Protein AF-A0AAU9S0Z3-F1 (afdb_monomer)

Organism: Thlaspi arvense (NCBI:txid13288)

Radius of gyration: 27.23 Å; Cα contacts (8 Å, |Δi|>4): 78; chains: 1; bounding box: 70×61×36 Å

pLDDT: mean 73.16, std 21.24, range [35.41, 92.75]

Sequence (130 aa):
MKMFCIDEQQQPTRISFQKAALISSHGRTNLSFNLRRSIPTRLSVSCAAKQETVDKVSMIVKKQLSLKDDQKVVAETKFTDLGADSLDTVEIVMGLEEEFGIQMAEERAQKIATVEQAAELIEELMKETK

Secondary structure (DSSP, 8-state):
--------------------------------------------------HHHHHHHHHHHHHHTT--TTS---TT-BGGGGT--HHHHHHHHHHHHHHHT----HHHHTT--BHHHHHHHHHHHHHHT-

Nearest PDB structures (foldseek):
  2xz1-assembly1_D  TM=9.698E-01  e=8.073E-08  Spinacia oleracea
  2fvf-assembly1_A  TM=9.328E-01  e=1.751E-07  Spinacia oleracea
  3eje-assembly1_A  TM=8.702E-01  e=9.483E-06  Escherichia coli K-12
  7pdi-assembly1_A  TM=8.769E-01  e=3.962E-05  Pseudomonas putida KT2440
  6sm4-assembly1_B  TM=8.787E-01  e=1.182E-03  Photorhabdus luminescens

Mean predicted aligned error: 15.98 Å

Solvent-accessible surface area (backbone atoms only — not comparable to full-atom values): 8781 Å² total; per-residue (Å²): 134,88,83,84,85,87,82,91,85,82,89,87,82,87,87,76,92,77,92,82,81,92,76,80,90,88,79,92,76,92,70,88,76,86,71,76,92,72,79,79,78,74,82,78,80,80,76,79,48,58,66,72,48,38,54,50,51,43,51,52,48,33,60,73,70,68,52,60,87,86,58,87,74,51,51,86,40,37,46,64,81,75,66,45,50,84,63,50,52,52,54,44,51,53,52,50,25,65,75,71,73,52,87,75,55,66,78,58,54,75,68,48,53,29,44,42,53,47,26,38,51,52,54,51,51,61,58,74,75,104

Foldseek 3Di:
DDDDDDDDDDDDDDDDDDDDDDDDDDDDDPDPPPDDDDDPPDPPPPPDQDPVLLVVLQVLLCVLLVHDPPDDADQADFSVNSVQDPVSLVVSQVSLCVVLVFDDDPVQSVVDGGSNSSSSVSVVRVVVVD

InterPro domains:
  IPR003231 Acyl carrier protein [MF_01217] (52-126)
  IPR003231 Acyl carrier protein [TIGR00517] (50-124)
  IPR006162 Phosphopantetheine attachment site [PS00012] (81-96)
  IPR009081 Phosphopantetheine binding ACP domain [PF00550] (56-122)
  IPR009081 Phosphopantetheine binding ACP domain [PS50075] (51-126)
  IPR020806 Polyketide synthase-like, phosphopantetheine-binding domain [SM00823] (54-108)
  IPR036736 ACP-like superfamily [G3DSA:1.10.1200.10] (49-129)
  IPR036736 ACP-like superfamily [SSF47336] (50-127)
  IPR044813 Acyl carrier protein, chloroplastic [PTHR46153] (10-129)

Structure (mmCIF, N/CA/C/O backbone):
data_AF-A0AAU9S0Z3-F1
#
_entry.id   AF-A0AAU9S0Z3-F1
#
loop_
_atom_site.group_PDB
_atom_site.id
_atom_site.type_symbol
_atom_site.label_atom_id
_atom_site.label_alt_id
_atom_site.label_comp_id
_atom_site.label_asym_id
_atom_site.label_entity_id
_atom_site.label_seq_id
_atom_site.pdbx_PDB_ins_code
_atom_site.Cartn_x
_atom_site.Cartn_y
_atom_site.Cartn_z
_atom_site.occupancy
_atom_site.B_iso_or_equiv
_atom_site.auth_seq_id
_atom_site.auth_comp_id
_atom_site.auth_asym_id
_atom_site.auth_atom_id
_atom_site.pdbx_PDB_model_num
ATOM 1 N N . MET A 1 1 ? 29.199 24.257 -14.409 1.00 48.03 1 MET A N 1
ATOM 2 C CA . MET A 1 1 ? 30.445 23.491 -14.161 1.00 48.03 1 MET A CA 1
ATOM 3 C C . MET A 1 1 ? 31.341 24.300 -13.243 1.00 48.03 1 MET A C 1
ATOM 5 O O . MET A 1 1 ? 31.488 25.481 -13.526 1.00 48.03 1 MET A O 1
ATOM 9 N N . LYS A 1 2 ? 31.959 23.637 -12.246 1.00 38.78 2 LYS A N 1
ATOM 10 C CA . LYS A 1 2 ? 32.841 24.182 -11.184 1.00 38.78 2 LYS A CA 1
ATOM 11 C C . LYS A 1 2 ? 32.073 24.978 -10.116 1.00 38.78 2 LYS A C 1
ATOM 13 O O . LYS A 1 2 ? 31.179 25.727 -10.463 1.00 38.78 2 LYS A O 1
ATOM 18 N N . MET A 1 3 ? 32.348 24.905 -8.820 1.00 41.56 3 MET A N 1
ATOM 19 C CA . MET A 1 3 ? 33.266 24.115 -7.997 1.00 41.56 3 MET A CA 1
ATOM 20 C C . MET A 1 3 ? 32.901 24.495 -6.554 1.00 41.56 3 MET A C 1
ATOM 22 O O . MET A 1 3 ? 32.766 25.683 -6.281 1.00 41.56 3 MET A O 1
ATOM 26 N N . PHE A 1 4 ? 32.774 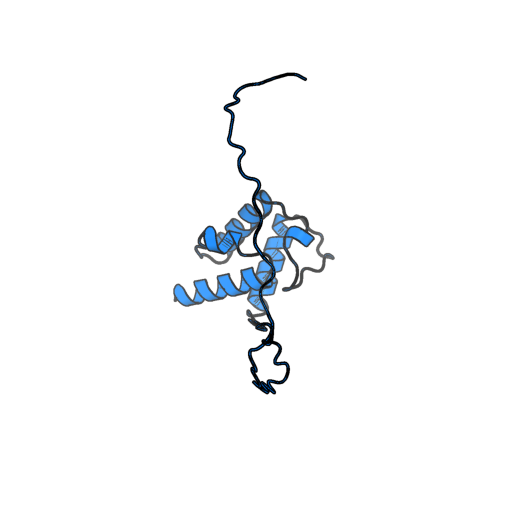23.536 -5.643 1.00 36.56 4 PHE A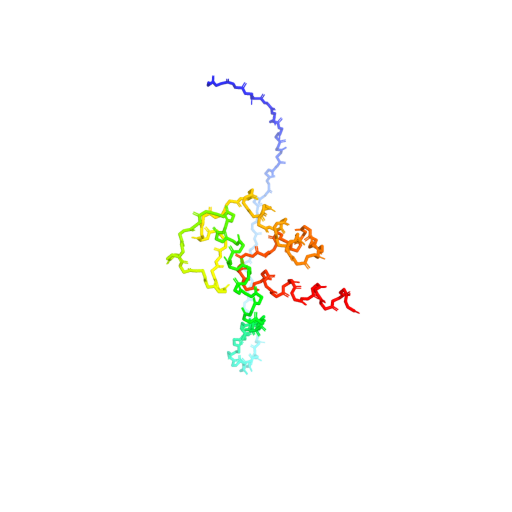 N 1
ATOM 27 C CA . PHE A 1 4 ? 33.006 23.785 -4.221 1.00 36.56 4 PHE A CA 1
ATOM 28 C C . PHE A 1 4 ? 33.941 22.673 -3.743 1.00 36.56 4 PHE A C 1
ATOM 30 O O . PHE A 1 4 ? 33.529 21.543 -3.503 1.00 36.56 4 PHE A O 1
ATOM 37 N N . CYS A 1 5 ? 35.234 22.996 -3.747 1.00 39.78 5 CYS A N 1
ATOM 38 C CA . CYS A 1 5 ? 36.225 22.393 -2.857 1.00 39.78 5 CYS A CA 1
ATOM 39 C C . CYS A 1 5 ? 35.893 22.874 -1.426 1.00 39.78 5 CYS A C 1
ATOM 41 O O . CYS A 1 5 ? 35.317 23.952 -1.279 1.00 39.78 5 CYS A O 1
ATOM 43 N N . ILE A 1 6 ? 36.146 22.128 -0.352 1.00 43.78 6 ILE A N 1
ATOM 44 C CA . ILE A 1 6 ? 37.401 21.989 0.429 1.00 43.78 6 ILE A CA 1
ATOM 45 C C . ILE A 1 6 ? 36.927 21.203 1.695 1.00 43.78 6 ILE A C 1
ATOM 47 O O . ILE A 1 6 ? 35.815 21.470 2.146 1.00 43.78 6 ILE A O 1
ATOM 51 N N . ASP A 1 7 ? 37.537 20.130 2.215 1.00 44.66 7 ASP A N 1
ATOM 52 C CA . ASP A 1 7 ? 38.753 20.029 3.063 1.00 44.66 7 ASP A CA 1
ATOM 53 C C . ASP A 1 7 ? 38.896 18.504 3.361 1.00 44.66 7 ASP A C 1
ATOM 55 O O . ASP A 1 7 ? 37.923 17.880 3.782 1.00 44.66 7 ASP A O 1
ATOM 59 N N . GLU A 1 8 ? 39.907 17.735 2.946 1.00 46.81 8 GLU A N 1
ATOM 60 C CA . GLU A 1 8 ? 41.301 17.672 3.417 1.00 46.81 8 GLU A CA 1
ATOM 61 C C . GLU A 1 8 ? 41.479 17.739 4.941 1.00 46.81 8 GLU A C 1
ATOM 63 O O . GLU A 1 8 ? 41.587 18.822 5.480 1.00 46.81 8 GLU A O 1
ATOM 68 N N . GLN A 1 9 ? 41.660 16.587 5.603 1.00 41.06 9 GLN A N 1
ATOM 69 C CA . GLN A 1 9 ? 42.768 16.398 6.553 1.00 41.06 9 GLN A CA 1
ATOM 70 C C . GLN A 1 9 ? 43.247 14.928 6.580 1.00 41.06 9 GLN A C 1
ATOM 72 O O . GLN A 1 9 ? 42.468 13.976 6.638 1.00 41.06 9 GLN A O 1
ATOM 77 N N . GLN A 1 10 ? 44.573 14.809 6.496 1.00 40.72 10 GLN A N 1
ATOM 78 C CA . GLN A 1 10 ? 45.489 13.660 6.371 1.00 40.72 10 GLN A CA 1
ATOM 79 C C . GLN A 1 10 ? 45.673 12.854 7.683 1.00 40.72 10 GLN A C 1
ATOM 81 O O . GLN A 1 10 ? 45.588 13.439 8.753 1.00 40.72 10 GLN A O 1
ATOM 86 N N . GLN A 1 11 ? 45.770 11.503 7.640 1.00 39.75 11 GLN A N 1
ATOM 87 C CA . GLN A 1 11 ? 46.973 10.603 7.733 1.00 39.75 11 GLN A CA 1
ATOM 88 C C . GLN A 1 11 ? 47.776 10.653 9.068 1.00 39.75 11 GLN A C 1
ATOM 90 O O . GLN A 1 11 ? 47.536 11.565 9.845 1.00 39.75 11 GLN A O 1
ATOM 95 N N . PRO A 1 12 ? 48.797 9.796 9.374 1.00 52.31 12 PRO A N 1
ATOM 96 C CA . PRO A 1 12 ? 49.288 8.498 8.845 1.00 52.31 12 PRO A CA 1
ATOM 97 C C . PRO A 1 12 ? 49.511 7.446 9.990 1.00 52.31 12 PRO A C 1
ATOM 99 O O . PRO A 1 12 ? 49.229 7.702 11.153 1.00 52.31 12 PRO A O 1
ATOM 102 N N . THR A 1 13 ? 49.985 6.214 9.758 1.00 35.41 13 THR A N 1
ATOM 103 C CA . THR A 1 13 ? 51.406 5.847 9.973 1.00 35.41 13 THR A CA 1
ATOM 104 C C . THR A 1 13 ? 51.699 4.421 9.489 1.00 35.41 13 THR A C 1
ATOM 106 O O . THR A 1 13 ? 50.951 3.474 9.715 1.00 35.41 13 THR A O 1
ATOM 109 N N . ARG A 1 14 ? 52.838 4.304 8.799 1.00 47.75 14 ARG A N 1
ATOM 110 C CA . ARG A 1 14 ? 53.588 3.075 8.508 1.00 47.75 14 ARG A CA 1
ATOM 111 C C . ARG A 1 14 ? 54.040 2.365 9.798 1.00 47.75 14 ARG A C 1
ATOM 113 O O . ARG A 1 14 ? 53.967 2.951 10.867 1.00 47.75 14 ARG A O 1
ATOM 120 N N . ILE A 1 15 ? 54.694 1.210 9.592 1.00 44.41 15 ILE A N 1
ATOM 121 C CA . ILE A 1 15 ? 55.550 0.382 10.482 1.00 44.41 15 ILE A CA 1
ATOM 122 C C . ILE A 1 15 ? 54.778 -0.918 10.807 1.00 44.41 15 ILE A C 1
ATOM 124 O O . ILE A 1 15 ? 53.660 -0.862 11.283 1.00 44.41 15 ILE A O 1
ATOM 128 N N . SER A 1 16 ? 55.211 -2.136 10.475 1.00 40.53 16 SER A N 1
ATOM 129 C CA . SER A 1 16 ? 56.527 -2.729 10.686 1.00 40.53 16 SER A CA 1
ATOM 130 C C . SER A 1 16 ? 56.716 -3.978 9.816 1.00 40.53 16 SER A C 1
ATOM 132 O O . SER A 1 16 ? 55.821 -4.811 9.692 1.00 40.53 16 SER A O 1
ATOM 134 N N . PHE A 1 17 ? 57.923 -4.141 9.279 1.00 44.62 17 PHE A N 1
ATOM 135 C CA . PHE A 1 17 ? 58.496 -5.453 8.993 1.00 44.62 17 PHE A CA 1
ATOM 136 C C . PHE A 1 17 ? 58.676 -6.203 10.318 1.00 44.62 17 PHE A C 1
ATOM 138 O O . PHE A 1 17 ? 59.268 -5.625 11.221 1.00 44.62 17 PHE A O 1
ATOM 145 N N . GLN A 1 18 ? 58.270 -7.475 10.408 1.00 41.72 18 GLN A N 1
ATOM 146 C CA . GLN A 1 18 ? 59.054 -8.560 11.031 1.00 41.72 18 GLN A CA 1
ATOM 147 C C . GLN A 1 18 ? 58.266 -9.883 11.100 1.00 41.72 18 GLN A C 1
ATOM 149 O O . GLN A 1 18 ? 57.251 -10.002 11.770 1.00 41.72 18 GLN A O 1
ATOM 154 N N . LYS A 1 19 ? 58.789 -10.878 10.372 1.00 44.16 19 LYS A N 1
ATOM 155 C CA . LYS A 1 19 ? 59.113 -12.248 10.818 1.00 44.16 19 LYS A CA 1
ATOM 156 C C . LYS A 1 19 ? 58.299 -12.842 11.989 1.00 44.16 19 LYS A C 1
ATOM 158 O O . LYS A 1 19 ? 58.502 -12.465 13.134 1.00 44.16 19 LYS A O 1
ATOM 163 N N . ALA A 1 20 ? 57.591 -13.938 11.717 1.00 39.75 20 ALA A N 1
ATOM 164 C CA . ALA A 1 20 ? 57.387 -15.047 12.659 1.00 39.75 20 ALA A CA 1
ATOM 165 C C . ALA A 1 20 ? 57.115 -16.317 11.828 1.00 39.75 20 ALA A C 1
ATOM 167 O O . ALA A 1 20 ? 56.159 -16.371 11.067 1.00 39.75 20 ALA A O 1
ATOM 168 N N . ALA A 1 21 ? 58.109 -17.187 11.656 1.00 43.34 21 ALA A N 1
ATOM 169 C CA . ALA A 1 21 ? 58.452 -18.302 12.545 1.00 43.34 21 ALA A CA 1
ATOM 170 C C . ALA A 1 21 ? 57.618 -19.558 12.234 1.00 43.34 21 ALA A C 1
ATOM 172 O O . ALA A 1 21 ? 56.464 -19.696 12.621 1.00 43.34 21 ALA A O 1
ATOM 173 N N . LEU A 1 22 ? 58.273 -20.475 11.517 1.00 43.19 22 LEU A N 1
ATOM 174 C CA . LEU A 1 22 ? 57.924 -21.884 11.401 1.00 43.19 22 LEU A CA 1
ATOM 175 C C . LEU A 1 22 ? 57.959 -22.515 12.793 1.00 43.19 22 LEU A C 1
ATOM 177 O O . LEU A 1 22 ? 59.006 -22.471 13.440 1.00 43.19 22 LEU A O 1
ATOM 181 N N . ILE A 1 23 ? 56.867 -23.143 13.229 1.00 46.56 23 ILE A N 1
ATOM 182 C CA . ILE A 1 23 ? 56.907 -24.051 14.375 1.00 46.56 23 ILE A CA 1
ATOM 183 C C . ILE A 1 23 ? 55.992 -25.247 14.111 1.00 46.56 23 ILE A C 1
ATOM 185 O O . ILE A 1 23 ? 54.773 -25.148 14.090 1.00 46.56 23 ILE A O 1
ATOM 189 N N . SER A 1 24 ? 56.670 -26.360 13.854 1.00 40.50 24 SER A N 1
ATOM 190 C CA . SER A 1 24 ? 56.399 -27.721 14.303 1.00 40.50 24 SER A CA 1
ATOM 191 C C . SER A 1 24 ? 54.954 -28.218 14.447 1.00 40.50 24 SER A C 1
ATOM 193 O O . SER A 1 24 ? 54.191 -27.839 15.328 1.00 40.50 24 SER A O 1
ATOM 195 N N . SER A 1 25 ? 54.704 -29.235 13.627 1.00 51.03 25 SER A N 1
ATOM 196 C CA . SER A 1 25 ? 53.929 -30.455 13.856 1.00 51.03 25 SER A CA 1
ATOM 197 C C . SER A 1 25 ? 53.569 -30.864 15.299 1.00 51.03 25 SER A C 1
ATOM 199 O O . SER A 1 25 ? 54.406 -30.802 16.198 1.00 51.03 25 SER A O 1
ATOM 201 N N . HIS A 1 26 ? 52.394 -31.510 15.378 1.00 41.91 26 HIS A N 1
ATOM 202 C CA . HIS A 1 26 ? 51.857 -32.450 16.383 1.00 41.91 26 HIS A CA 1
ATOM 203 C C . HIS A 1 26 ? 50.719 -31.911 17.259 1.00 41.91 26 HIS A C 1
ATOM 205 O O . HIS A 1 26 ? 50.927 -31.282 18.287 1.00 41.91 26 HIS A O 1
ATOM 211 N N . GLY A 1 27 ? 49.491 -32.283 16.891 1.00 39.28 27 GLY A N 1
ATOM 212 C CA . GLY A 1 27 ? 48.306 -32.109 17.726 1.00 39.28 27 GLY A CA 1
ATOM 213 C C . GLY A 1 27 ? 47.105 -32.809 17.108 1.00 39.28 27 GLY A C 1
ATOM 214 O O . GLY A 1 27 ? 46.403 -32.240 16.284 1.00 39.28 27 GLY A O 1
ATOM 215 N N . ARG A 1 28 ? 46.911 -34.079 17.470 1.00 52.34 28 ARG A N 1
ATOM 216 C CA . ARG A 1 28 ? 45.746 -34.894 17.106 1.00 52.34 28 ARG A CA 1
ATOM 217 C C . ARG A 1 28 ? 44.456 -34.205 17.563 1.00 52.34 28 ARG A C 1
ATOM 219 O O . ARG A 1 28 ? 44.282 -34.013 18.761 1.00 52.34 28 ARG A O 1
ATOM 226 N N . THR A 1 29 ? 43.512 -33.977 16.657 1.00 47.94 29 THR A N 1
ATOM 227 C CA . THR A 1 29 ? 42.094 -33.822 17.013 1.00 47.94 29 THR A CA 1
ATOM 228 C C . THR A 1 29 ? 41.245 -34.698 16.096 1.00 47.94 29 THR A C 1
ATOM 230 O O . THR A 1 29 ? 40.786 -34.301 15.030 1.00 47.94 29 THR A O 1
ATOM 233 N N . ASN A 1 30 ? 41.039 -35.945 16.528 1.00 51.62 30 ASN A N 1
ATOM 234 C CA . ASN A 1 30 ? 39.901 -36.734 16.075 1.00 51.62 30 ASN A CA 1
ATOM 235 C C . ASN A 1 30 ? 38.649 -36.136 16.718 1.00 51.62 30 ASN A C 1
ATOM 237 O O . ASN A 1 30 ? 38.354 -36.409 17.879 1.00 51.62 30 ASN A O 1
ATOM 241 N N . LEU A 1 31 ? 37.923 -35.322 15.961 1.00 44.12 31 LEU A N 1
ATOM 242 C CA . LEU A 1 31 ? 36.528 -35.014 16.237 1.00 44.12 31 LEU A CA 1
ATOM 243 C C . LEU A 1 31 ? 35.735 -35.370 14.986 1.00 44.12 31 LEU A C 1
ATOM 245 O O . LEU A 1 31 ? 35.594 -34.589 14.050 1.00 44.12 31 LEU A O 1
ATOM 249 N N . SER A 1 32 ? 35.245 -36.604 14.977 1.00 55.53 32 SER A N 1
ATOM 250 C CA . SER A 1 32 ? 34.262 -37.106 14.029 1.00 55.53 32 SER A CA 1
ATOM 251 C C . SER A 1 32 ? 32.920 -36.417 14.285 1.00 55.53 32 SER A C 1
ATOM 253 O O . SER A 1 32 ? 32.009 -37.006 14.860 1.00 55.53 32 SER A O 1
ATOM 255 N N . PHE A 1 33 ? 32.778 -35.160 13.867 1.00 45.00 33 PHE A N 1
ATOM 256 C CA . PHE A 1 33 ? 31.471 -34.515 13.797 1.00 45.00 33 PHE A CA 1
ATOM 257 C C . PHE A 1 33 ? 30.777 -34.940 12.502 1.00 45.00 33 PHE A C 1
ATOM 259 O O . PHE A 1 33 ? 30.766 -34.242 11.491 1.00 45.00 33 PHE A O 1
ATOM 266 N N . ASN A 1 34 ? 30.177 -36.129 12.546 1.00 53.19 34 ASN A N 1
ATOM 267 C CA . ASN A 1 34 ? 29.081 -36.474 11.653 1.00 53.19 34 ASN A CA 1
ATOM 268 C C . ASN A 1 34 ? 27.874 -35.601 12.023 1.00 53.19 34 ASN A C 1
ATOM 270 O O . ASN A 1 34 ? 27.004 -36.035 12.773 1.00 53.19 34 ASN A O 1
ATOM 274 N N . LEU A 1 35 ? 27.805 -34.376 11.498 1.00 52.34 35 LEU A N 1
ATOM 275 C CA . LEU A 1 35 ? 26.568 -33.598 11.521 1.00 52.34 35 LEU A CA 1
ATOM 276 C C . LEU A 1 35 ? 26.200 -33.134 10.114 1.00 52.34 35 LEU A C 1
ATOM 278 O O . LEU A 1 35 ? 26.501 -32.041 9.646 1.00 52.34 35 LEU A O 1
ATOM 282 N N . ARG A 1 36 ? 25.573 -34.098 9.440 1.00 55.66 36 ARG A N 1
ATOM 283 C CA . ARG A 1 36 ? 24.541 -33.982 8.414 1.00 55.66 36 ARG A CA 1
ATOM 284 C C . ARG A 1 36 ? 24.035 -32.541 8.210 1.00 55.66 36 ARG A C 1
ATOM 286 O O . ARG A 1 36 ? 23.419 -31.950 9.089 1.00 55.66 36 ARG A O 1
ATOM 293 N N . ARG A 1 37 ? 24.260 -32.042 6.993 1.00 55.44 37 ARG A N 1
ATOM 294 C CA . ARG A 1 37 ? 23.654 -30.859 6.366 1.00 55.44 37 ARG A CA 1
ATOM 295 C C . ARG A 1 37 ? 22.202 -30.660 6.823 1.00 55.44 37 ARG A C 1
ATOM 297 O O . ARG A 1 37 ? 21.330 -31.420 6.414 1.00 55.44 37 ARG A O 1
ATOM 304 N N . SER A 1 38 ? 21.951 -29.625 7.619 1.00 46.97 38 SER A N 1
ATOM 305 C CA . SER A 1 38 ? 20.607 -29.108 7.872 1.00 46.97 38 SER A CA 1
ATOM 306 C C . SER A 1 38 ? 20.579 -27.659 7.416 1.00 46.97 38 SER A C 1
ATOM 308 O O . SER A 1 38 ? 21.097 -26.765 8.076 1.00 46.97 38 SER A O 1
ATOM 310 N N . ILE A 1 39 ? 20.021 -27.462 6.227 1.00 61.47 39 ILE A N 1
ATOM 311 C CA . ILE A 1 39 ? 19.584 -26.165 5.716 1.00 61.47 39 ILE A CA 1
ATOM 312 C C . ILE A 1 39 ? 18.651 -25.576 6.787 1.00 61.47 39 ILE A C 1
ATOM 314 O O . ILE A 1 39 ? 17.690 -26.264 7.139 1.00 61.47 39 ILE A O 1
ATOM 318 N N . PRO A 1 40 ? 18.872 -24.365 7.337 1.00 51.62 40 PRO A N 1
ATOM 319 C CA . PRO A 1 40 ? 17.784 -23.702 8.029 1.00 51.62 40 PRO A CA 1
ATOM 320 C C . PRO A 1 40 ? 16.747 -23.393 6.953 1.00 51.62 40 PRO A C 1
ATOM 322 O O . PRO A 1 40 ? 17.001 -22.628 6.020 1.00 51.62 40 PRO A O 1
ATOM 325 N N . THR A 1 41 ? 15.612 -24.082 7.027 1.00 49.38 41 THR A N 1
ATOM 326 C CA . THR A 1 41 ? 14.423 -23.790 6.238 1.00 49.38 41 THR A CA 1
ATOM 327 C C . THR A 1 41 ? 14.140 -22.302 6.362 1.00 49.38 41 THR A C 1
ATOM 329 O O . THR A 1 41 ? 13.752 -21.818 7.424 1.00 49.38 41 THR A O 1
ATOM 332 N N . ARG A 1 42 ? 14.418 -21.593 5.265 1.00 44.16 42 ARG A N 1
ATOM 333 C CA . ARG A 1 42 ? 14.024 -20.218 4.985 1.00 44.16 42 ARG A CA 1
ATOM 334 C C . ARG A 1 42 ? 12.577 -20.071 5.438 1.00 44.16 42 ARG A C 1
ATOM 336 O O . ARG A 1 42 ? 11.715 -20.749 4.885 1.00 44.16 42 ARG A O 1
ATOM 343 N N . LEU A 1 43 ? 12.364 -19.278 6.489 1.00 46.88 43 LEU A N 1
ATOM 344 C CA . LEU A 1 43 ? 11.054 -18.983 7.061 1.00 46.88 43 LEU A CA 1
ATOM 345 C C . LEU A 1 43 ? 10.100 -18.628 5.920 1.00 46.88 43 LEU A C 1
ATOM 347 O O . LEU A 1 43 ? 10.217 -17.573 5.301 1.00 46.88 43 LEU A O 1
ATOM 351 N N . SER A 1 44 ? 9.216 -19.568 5.603 1.00 49.94 44 SER A N 1
ATOM 352 C CA . SER A 1 44 ? 8.084 -19.347 4.722 1.00 49.94 44 SER A CA 1
ATOM 353 C C . SER A 1 44 ? 7.048 -18.630 5.565 1.00 49.94 44 SER A C 1
ATOM 355 O O . SER A 1 44 ? 6.278 -19.267 6.280 1.00 49.94 44 SER A O 1
ATOM 357 N N . VAL A 1 45 ? 7.085 -17.303 5.539 1.00 47.19 45 VAL A N 1
ATOM 358 C CA . VAL A 1 45 ? 5.975 -16.492 6.026 1.00 47.19 45 VAL A CA 1
ATOM 359 C C . VAL A 1 45 ? 4.907 -16.575 4.944 1.00 47.19 45 VAL A C 1
ATOM 361 O O . VAL A 1 45 ? 4.980 -15.883 3.941 1.00 47.19 45 VAL A O 1
ATOM 364 N N . SER A 1 46 ? 3.980 -17.516 5.093 1.00 46.91 46 SER A N 1
ATOM 365 C CA . SER A 1 46 ? 2.707 -17.486 4.377 1.00 46.91 46 SER A CA 1
ATOM 366 C C . SER A 1 46 ? 1.735 -16.742 5.276 1.00 46.91 46 SER A C 1
ATOM 368 O O . SER A 1 46 ? 1.008 -17.357 6.060 1.00 46.91 46 SER A O 1
ATOM 370 N N . CYS A 1 47 ? 1.801 -15.418 5.241 1.00 44.06 47 CYS A N 1
ATOM 371 C CA . CYS A 1 47 ? 0.810 -14.592 5.898 1.00 44.06 47 CYS A CA 1
ATOM 372 C C . CYS A 1 47 ? -0.314 -14.335 4.894 1.00 44.06 47 CYS A C 1
ATOM 374 O O . CYS A 1 47 ? -0.269 -13.449 4.056 1.00 44.06 47 CYS A O 1
ATOM 376 N N . ALA A 1 48 ? -1.345 -15.173 4.971 1.00 65.75 48 ALA A N 1
ATOM 377 C CA . ALA A 1 48 ? -2.544 -15.024 4.164 1.00 65.75 48 ALA A CA 1
ATOM 378 C C . ALA A 1 48 ? -3.399 -13.871 4.716 1.00 65.75 48 ALA A C 1
ATOM 380 O O . ALA A 1 48 ? -4.329 -14.103 5.495 1.00 65.75 48 ALA A O 1
ATOM 381 N N . ALA A 1 49 ? -3.077 -12.633 4.337 1.00 73.38 49 ALA A N 1
ATOM 382 C CA . ALA A 1 49 ? -4.041 -11.541 4.425 1.00 73.38 49 ALA A CA 1
ATOM 383 C C . ALA A 1 49 ? -5.321 -11.935 3.666 1.00 73.38 49 ALA A C 1
ATOM 385 O O . ALA A 1 49 ? -5.289 -12.683 2.681 1.00 73.38 49 ALA A O 1
ATOM 386 N N . LYS A 1 50 ? -6.477 -11.464 4.132 1.00 84.25 50 LYS A N 1
ATOM 387 C CA . LYS A 1 50 ? -7.762 -11.687 3.470 1.00 84.25 50 LYS A CA 1
ATOM 388 C C . LYS A 1 50 ? -7.694 -11.145 2.051 1.00 84.25 50 LYS A C 1
ATOM 390 O O . LYS A 1 50 ? -7.272 -10.013 1.816 1.00 84.25 50 LYS A O 1
ATOM 395 N N . GLN A 1 51 ? -8.219 -11.938 1.122 1.00 85.81 51 GLN A N 1
ATOM 396 C CA . GLN A 1 51 ? -8.260 -11.581 -0.292 1.00 85.81 51 GLN A CA 1
ATOM 397 C C . GLN A 1 51 ? -8.943 -10.221 -0.522 1.00 85.81 51 GLN A C 1
ATOM 399 O O . GLN A 1 51 ? -8.442 -9.412 -1.291 1.00 85.81 51 GLN A O 1
ATOM 404 N N . GLU A 1 52 ? -10.007 -9.916 0.229 1.00 88.88 52 GLU A N 1
ATOM 405 C CA . GLU A 1 52 ? -10.707 -8.626 0.147 1.00 88.88 52 GLU A CA 1
ATOM 406 C C . GLU A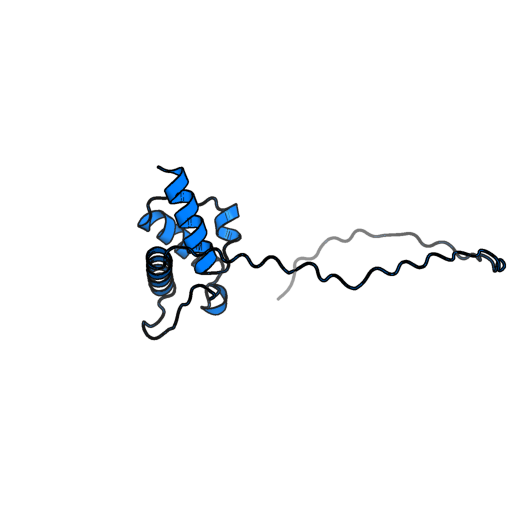 1 52 ? -9.810 -7.422 0.482 1.00 88.88 52 GLU A C 1
ATOM 408 O O . GLU A 1 52 ? -9.939 -6.366 -0.138 1.00 88.88 52 GLU A O 1
ATOM 413 N N . THR A 1 53 ? -8.898 -7.559 1.451 1.00 91.81 53 THR A N 1
ATOM 414 C CA . THR A 1 53 ? -7.958 -6.490 1.815 1.00 91.81 53 THR A CA 1
ATOM 415 C C . THR A 1 53 ? -6.937 -6.299 0.701 1.00 91.81 53 THR A C 1
ATOM 417 O O . THR A 1 53 ? -6.710 -5.176 0.260 1.00 91.81 53 THR A O 1
ATOM 420 N N . VAL A 1 54 ? -6.369 -7.398 0.196 1.00 91.94 54 VAL A N 1
ATOM 421 C CA . VAL A 1 54 ? -5.392 -7.382 -0.903 1.00 91.94 54 VAL A CA 1
ATOM 422 C C . VAL A 1 54 ? -5.981 -6.740 -2.161 1.00 91.94 54 VAL A C 1
ATOM 424 O O . VAL A 1 54 ? -5.316 -5.926 -2.808 1.00 91.94 54 VAL A O 1
ATOM 427 N N . ASP A 1 55 ? -7.233 -7.057 -2.491 1.00 91.44 55 ASP A N 1
ATOM 428 C CA . ASP A 1 55 ? -7.919 -6.505 -3.659 1.00 91.44 55 ASP A CA 1
ATOM 429 C C . ASP A 1 55 ? -8.123 -4.987 -3.515 1.00 91.44 55 ASP A C 1
ATOM 431 O O . ASP A 1 55 ? -7.834 -4.232 -4.447 1.00 91.44 55 ASP A O 1
ATOM 435 N N . LYS A 1 56 ? -8.531 -4.513 -2.328 1.00 92.19 56 LYS A N 1
ATOM 436 C CA . LYS A 1 56 ? -8.655 -3.075 -2.032 1.00 92.19 56 LYS A CA 1
ATOM 437 C C . LYS A 1 56 ? -7.318 -2.345 -2.109 1.00 92.19 56 LYS A C 1
ATOM 439 O O . LYS A 1 56 ? -7.227 -1.314 -2.770 1.00 92.19 56 LYS A O 1
ATOM 444 N N . VAL A 1 57 ? -6.271 -2.893 -1.488 1.00 92.75 57 VAL A N 1
ATOM 445 C CA . VAL A 1 57 ? -4.913 -2.329 -1.559 1.00 92.75 57 VAL A CA 1
ATOM 446 C C . VAL A 1 57 ? -4.462 -2.235 -3.016 1.00 92.75 57 VAL A C 1
ATOM 448 O O . VAL A 1 57 ? -3.983 -1.191 -3.451 1.00 92.75 57 VAL A O 1
ATOM 451 N N . SER A 1 58 ? -4.688 -3.288 -3.804 1.00 91.81 58 SER A N 1
ATOM 452 C CA . SER A 1 58 ? -4.346 -3.306 -5.229 1.00 91.81 58 SER A CA 1
ATOM 453 C C . SER A 1 58 ? -5.080 -2.217 -6.016 1.00 91.81 58 SER A C 1
ATOM 455 O O . SER A 1 58 ? -4.477 -1.581 -6.880 1.00 91.81 58 SER A O 1
ATOM 457 N N . MET A 1 59 ? -6.361 -1.967 -5.720 1.00 91.56 59 MET A N 1
ATOM 458 C CA . MET A 1 59 ? -7.129 -0.886 -6.351 1.00 91.56 59 MET A CA 1
ATOM 459 C C . MET A 1 59 ? -6.561 0.498 -6.022 1.00 91.56 59 MET A C 1
ATOM 461 O O . MET A 1 59 ? -6.416 1.327 -6.9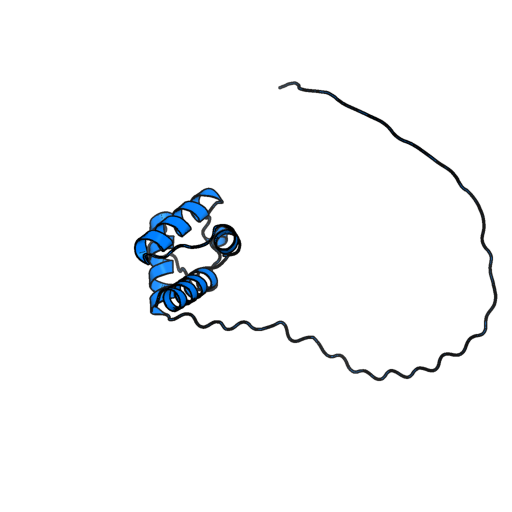20 1.00 91.56 59 MET A O 1
ATOM 465 N N . ILE A 1 60 ? -6.204 0.740 -4.760 1.00 92.44 60 ILE A N 1
ATOM 466 C CA . ILE A 1 60 ? -5.638 2.021 -4.312 1.00 92.44 60 ILE A CA 1
ATOM 467 C C . ILE A 1 60 ? -4.286 2.259 -4.986 1.00 92.44 60 ILE A C 1
ATOM 469 O O . ILE A 1 60 ? -4.066 3.324 -5.557 1.00 92.44 60 ILE A O 1
ATOM 473 N N . VAL A 1 61 ? -3.423 1.242 -5.025 1.00 91.31 61 VAL A N 1
ATOM 474 C CA . VAL A 1 61 ? -2.117 1.313 -5.700 1.00 91.31 61 VAL A CA 1
ATOM 475 C C . VAL A 1 61 ? -2.277 1.620 -7.191 1.00 91.31 61 VAL A C 1
ATOM 477 O O . VAL A 1 61 ? -1.590 2.498 -7.708 1.00 91.31 61 VAL A O 1
ATOM 480 N N . LYS A 1 62 ? -3.215 0.958 -7.886 1.00 91.75 62 LYS A N 1
ATOM 481 C CA . LYS A 1 62 ? -3.507 1.254 -9.301 1.00 91.75 62 LYS A CA 1
ATOM 482 C C . LYS A 1 62 ? -3.964 2.695 -9.507 1.00 91.75 62 LYS A C 1
ATOM 484 O O . LYS A 1 62 ? -3.556 3.317 -10.485 1.00 91.75 62 LYS A O 1
ATOM 489 N N . LYS A 1 63 ? -4.792 3.215 -8.597 1.00 90.81 63 LYS A N 1
ATOM 490 C CA . LYS A 1 63 ? -5.308 4.584 -8.654 1.00 90.81 63 LYS A CA 1
ATOM 491 C C . LYS A 1 63 ? -4.197 5.617 -8.462 1.00 90.81 63 LYS A C 1
ATOM 493 O O . LYS A 1 63 ? -4.130 6.544 -9.262 1.00 90.81 63 LYS A O 1
ATOM 498 N N . GLN A 1 64 ? -3.329 5.444 -7.462 1.00 91.25 64 GLN A N 1
ATOM 499 C CA . GLN A 1 64 ? -2.244 6.399 -7.197 1.00 91.25 64 GLN A CA 1
ATOM 500 C C . GLN A 1 64 ? -1.194 6.388 -8.309 1.00 91.25 64 GLN A C 1
ATOM 502 O O . GLN A 1 64 ? -0.858 7.428 -8.863 1.00 91.25 64 GLN A O 1
ATOM 507 N N . LEU A 1 65 ? -0.775 5.200 -8.746 1.00 90.00 65 LEU A N 1
ATOM 508 C CA . LEU A 1 65 ? 0.213 5.054 -9.819 1.00 90.00 65 LEU A CA 1
ATOM 509 C C . LEU A 1 65 ? -0.379 5.233 -11.231 1.00 90.00 65 LEU A C 1
ATOM 511 O O . LEU A 1 65 ? 0.322 5.030 -12.221 1.00 90.00 65 LEU A O 1
ATOM 515 N N . SER A 1 66 ? -1.669 5.578 -11.349 1.00 89.44 66 SER A N 1
ATOM 516 C CA . SER A 1 66 ? -2.384 5.727 -12.628 1.00 89.44 66 SER A CA 1
ATOM 517 C C . SER A 1 66 ? -2.166 4.546 -13.593 1.00 89.44 66 SER A C 1
ATOM 519 O O . SER A 1 66 ? -2.006 4.719 -14.806 1.00 89.44 66 SER A O 1
ATOM 521 N N . LEU A 1 67 ? -2.133 3.325 -13.049 1.00 88.94 67 LEU A N 1
ATOM 522 C CA . LEU A 1 67 ? -1.918 2.105 -13.825 1.00 88.94 67 LEU A CA 1
ATOM 523 C C . LEU A 1 67 ? -3.187 1.731 -14.591 1.00 88.94 67 LEU A C 1
ATOM 525 O O . LEU A 1 67 ? -4.308 1.980 -14.151 1.00 88.94 67 LEU A O 1
ATOM 529 N N . LYS A 1 68 ? -3.013 1.070 -15.735 1.00 87.44 68 LYS A N 1
ATOM 530 C CA . LYS A 1 68 ? -4.142 0.548 -16.515 1.00 87.44 68 LYS A CA 1
ATOM 531 C C . LYS A 1 68 ? -4.830 -0.590 -15.763 1.00 87.44 68 LYS A C 1
ATOM 533 O O . LYS A 1 68 ? -4.165 -1.387 -15.101 1.00 87.44 68 LYS A O 1
ATOM 538 N N . ASP A 1 69 ? -6.139 -0.739 -15.954 1.00 79.94 69 ASP A N 1
ATOM 539 C CA . ASP A 1 69 ? -6.908 -1.843 -15.360 1.00 79.94 69 ASP A CA 1
ATOM 540 C C . ASP A 1 69 ? -6.354 -3.220 -15.753 1.00 79.94 69 ASP A C 1
ATOM 542 O O . ASP A 1 69 ? -6.304 -4.127 -14.917 1.00 79.94 69 ASP A O 1
ATOM 546 N N . ASP A 1 70 ? -5.828 -3.324 -16.978 1.00 82.06 70 ASP A N 1
ATOM 547 C CA . ASP A 1 70 ? -5.180 -4.516 -17.537 1.00 82.06 70 ASP A CA 1
ATOM 548 C C . ASP A 1 70 ? -3.878 -4.906 -16.817 1.00 82.06 70 ASP A C 1
ATOM 550 O O . ASP A 1 70 ? -3.390 -6.031 -16.964 1.00 82.06 70 ASP A O 1
ATOM 554 N N . GLN A 1 71 ? -3.279 -3.992 -16.045 1.00 85.62 71 GLN A N 1
ATOM 555 C CA . GLN A 1 71 ? -2.059 -4.284 -15.308 1.00 85.62 71 GLN A CA 1
ATOM 556 C C . GLN A 1 71 ? -2.370 -5.211 -14.137 1.00 85.62 71 GLN A C 1
ATOM 558 O O . GLN A 1 71 ? -3.154 -4.905 -13.231 1.00 85.62 71 GLN A O 1
ATOM 563 N N . LYS A 1 72 ? -1.732 -6.379 -14.156 1.00 84.19 72 LYS A N 1
ATOM 564 C CA . LYS A 1 72 ? -1.897 -7.378 -13.110 1.00 84.19 72 LYS A CA 1
ATOM 565 C C . LYS A 1 72 ? -1.081 -6.970 -11.885 1.00 84.19 72 LYS A C 1
ATOM 567 O O . LYS A 1 72 ? 0.141 -7.062 -11.898 1.00 84.19 72 LYS A O 1
ATOM 572 N N . VAL A 1 73 ? -1.774 -6.551 -10.833 1.00 88.94 73 VAL A N 1
ATOM 573 C CA . VAL A 1 73 ? -1.203 -6.322 -9.502 1.00 88.94 73 VAL A CA 1
ATOM 574 C C . VAL A 1 73 ? -1.592 -7.525 -8.648 1.00 88.94 73 VAL A C 1
ATOM 576 O O . VAL A 1 73 ? -2.770 -7.738 -8.381 1.00 88.94 73 VAL A O 1
ATOM 579 N N . VAL A 1 74 ? -0.614 -8.370 -8.322 1.00 89.00 74 VAL A N 1
ATOM 580 C CA . VAL A 1 74 ? -0.769 -9.511 -7.399 1.00 89.00 74 VAL A CA 1
ATOM 581 C C . VAL A 1 74 ? -0.164 -9.190 -6.034 1.00 89.00 74 VAL A C 1
ATOM 583 O O . VAL A 1 74 ? 0.679 -8.301 -5.943 1.00 89.00 74 VAL A O 1
ATOM 586 N N . ALA A 1 75 ? -0.526 -9.954 -5.002 1.00 89.00 75 ALA A N 1
ATOM 587 C CA . ALA A 1 75 ? -0.003 -9.803 -3.639 1.00 89.00 75 ALA A CA 1
ATOM 588 C C . ALA A 1 75 ? 1.543 -9.767 -3.589 1.00 89.00 75 ALA A C 1
ATOM 590 O O . ALA A 1 75 ? 2.136 -8.901 -2.949 1.00 89.00 75 ALA A O 1
ATOM 591 N N . GLU A 1 76 ? 2.199 -10.634 -4.363 1.00 89.06 76 GLU A N 1
ATOM 592 C CA . GLU A 1 76 ? 3.664 -10.732 -4.434 1.00 89.06 76 GLU A CA 1
ATOM 593 C C . GLU A 1 76 ? 4.338 -9.566 -5.190 1.00 89.06 76 GLU A C 1
ATOM 595 O O . GLU A 1 76 ? 5.566 -9.465 -5.209 1.00 89.06 76 GLU A O 1
ATOM 600 N N . THR A 1 77 ? 3.561 -8.690 -5.838 1.00 90.56 77 THR A N 1
ATOM 601 C CA . THR A 1 77 ? 4.107 -7.581 -6.634 1.00 90.56 77 THR A CA 1
ATOM 602 C C . THR A 1 77 ? 4.732 -6.548 -5.716 1.00 90.56 77 THR A C 1
ATOM 604 O O . THR A 1 77 ? 4.113 -6.122 -4.737 1.00 90.56 77 THR A O 1
ATOM 607 N N . LYS A 1 78 ? 5.941 -6.104 -6.062 1.00 91.88 78 LYS A N 1
ATOM 608 C CA . LYS A 1 78 ? 6.591 -5.000 -5.364 1.00 91.88 78 LYS A CA 1
ATOM 609 C C . LYS A 1 78 ? 6.146 -3.663 -5.924 1.00 91.88 78 LYS A C 1
ATOM 611 O O . LYS A 1 78 ? 5.982 -3.526 -7.135 1.00 91.88 78 LYS A O 1
ATOM 616 N N . PHE A 1 79 ? 6.059 -2.649 -5.071 1.00 90.88 79 PHE A N 1
ATOM 617 C CA . PHE A 1 79 ? 5.742 -1.289 -5.520 1.00 90.88 79 PHE A CA 1
ATOM 618 C C . PHE A 1 79 ? 6.799 -0.750 -6.491 1.00 90.88 79 PHE A C 1
ATOM 620 O O . PHE A 1 79 ? 6.460 -0.164 -7.516 1.00 90.88 79 PHE A O 1
ATOM 627 N N . THR A 1 80 ? 8.071 -1.076 -6.256 1.00 91.25 80 THR A N 1
ATOM 628 C CA . THR A 1 80 ? 9.175 -0.722 -7.161 1.00 91.25 80 THR A CA 1
ATOM 629 C C . THR A 1 80 ? 9.041 -1.352 -8.548 1.00 91.25 80 THR A C 1
ATOM 631 O O . THR A 1 80 ? 9.462 -0.755 -9.532 1.00 91.25 80 THR A O 1
ATOM 634 N N . ASP A 1 81 ? 8.444 -2.546 -8.648 1.00 91.62 81 ASP A N 1
ATOM 635 C CA . ASP A 1 81 ? 8.252 -3.242 -9.930 1.00 91.62 81 ASP A CA 1
ATOM 636 C C . ASP A 1 81 ? 7.102 -2.618 -10.738 1.00 91.62 81 ASP A C 1
ATOM 638 O O . ASP A 1 81 ? 7.059 -2.738 -11.962 1.00 91.62 81 ASP A O 1
ATOM 642 N N . LEU A 1 82 ? 6.188 -1.921 -10.056 1.00 89.69 82 LEU A N 1
ATOM 643 C CA . LEU A 1 82 ? 5.138 -1.103 -10.664 1.00 89.69 82 LEU A CA 1
ATOM 644 C C . LEU A 1 82 ? 5.633 0.294 -11.064 1.00 89.69 82 LEU A C 1
ATOM 646 O O . LEU A 1 82 ? 4.877 1.044 -11.674 1.00 89.69 82 LEU A O 1
ATOM 650 N N . GLY A 1 83 ? 6.892 0.622 -10.759 1.00 88.62 83 GLY A N 1
ATOM 651 C CA . GLY A 1 83 ? 7.479 1.930 -11.030 1.00 88.62 83 GLY A CA 1
ATOM 652 C C . GLY A 1 83 ? 7.182 2.979 -9.963 1.00 88.62 83 GLY A C 1
ATOM 653 O O . GLY A 1 83 ? 7.414 4.149 -10.239 1.00 88.62 83 GLY A O 1
ATOM 654 N N . ALA A 1 84 ? 6.705 2.577 -8.779 1.00 91.44 84 ALA A N 1
ATOM 655 C CA . ALA A 1 84 ? 6.537 3.497 -7.662 1.00 91.44 84 ALA A CA 1
ATOM 656 C C . ALA A 1 84 ? 7.901 4.015 -7.194 1.00 91.44 84 ALA A C 1
ATOM 658 O O . ALA A 1 84 ? 8.815 3.223 -6.916 1.00 91.44 84 ALA A O 1
ATOM 659 N N . ASP A 1 85 ? 8.029 5.330 -7.089 1.00 90.62 85 ASP A N 1
ATOM 660 C CA . ASP A 1 85 ? 9.181 5.982 -6.490 1.00 90.62 85 ASP A CA 1
ATOM 661 C C . ASP A 1 85 ? 9.001 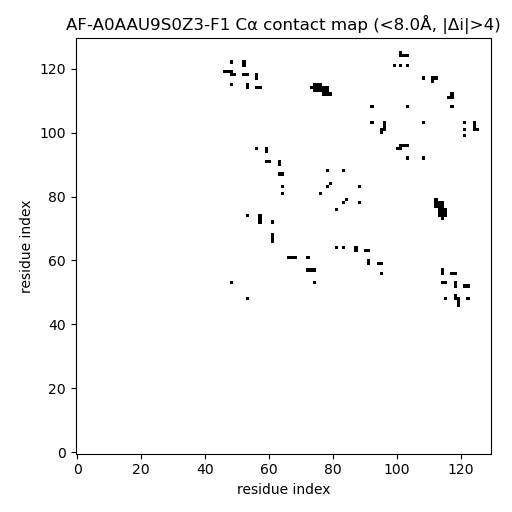6.198 -4.969 1.00 90.62 85 ASP A C 1
ATOM 663 O O . ASP A 1 85 ? 8.041 5.744 -4.331 1.00 90.62 85 ASP A O 1
ATOM 667 N N . SER A 1 86 ? 9.985 6.849 -4.343 1.00 88.62 86 SER A N 1
ATOM 668 C CA . SER A 1 86 ? 9.940 7.142 -2.907 1.00 88.62 86 SER A CA 1
ATOM 669 C C . SER A 1 86 ? 8.806 8.093 -2.513 1.00 88.62 86 SER A C 1
ATOM 671 O O . SER A 1 86 ? 8.382 8.051 -1.362 1.00 88.62 86 SER A O 1
ATOM 673 N N . LEU A 1 87 ? 8.341 8.952 -3.426 1.00 90.62 87 LEU A N 1
ATOM 674 C CA . LEU A 1 87 ? 7.234 9.879 -3.195 1.00 90.62 87 LEU A CA 1
ATOM 675 C C . LEU A 1 87 ? 5.891 9.161 -3.377 1.00 90.62 87 LEU A C 1
ATOM 677 O O . LEU A 1 87 ? 5.038 9.250 -2.497 1.00 90.62 87 LEU A O 1
ATOM 681 N N . ASP A 1 88 ? 5.759 8.360 -4.434 1.00 91.94 88 ASP A N 1
ATOM 682 C CA . ASP A 1 88 ? 4.584 7.530 -4.705 1.00 91.94 88 ASP A CA 1
ATOM 683 C C . ASP A 1 88 ? 4.281 6.601 -3.524 1.00 91.94 88 ASP A C 1
ATOM 685 O O . ASP A 1 88 ? 3.131 6.406 -3.140 1.00 91.94 88 ASP A O 1
ATOM 689 N N . THR A 1 89 ? 5.323 6.041 -2.901 1.00 88.75 89 THR A N 1
ATOM 690 C CA . THR A 1 89 ? 5.170 5.175 -1.722 1.00 88.75 89 THR A CA 1
ATOM 691 C C . THR A 1 89 ? 4.527 5.924 -0.548 1.00 88.75 89 THR A C 1
ATOM 693 O O . THR A 1 89 ? 3.686 5.355 0.148 1.00 88.75 89 THR A O 1
ATOM 696 N N . VAL A 1 90 ? 4.866 7.202 -0.343 1.00 89.69 90 VAL A N 1
ATOM 697 C CA . VAL A 1 90 ? 4.249 8.047 0.696 1.00 89.69 90 VAL A CA 1
ATOM 698 C C . VAL A 1 90 ? 2.784 8.329 0.358 1.00 89.69 90 VAL A C 1
ATOM 700 O O . VAL A 1 90 ? 1.926 8.189 1.227 1.00 89.69 90 VAL A O 1
ATOM 703 N N . GLU A 1 91 ? 2.474 8.648 -0.901 1.00 90.56 91 GLU A N 1
ATOM 704 C CA . GLU A 1 91 ? 1.095 8.893 -1.354 1.00 90.56 91 GLU A CA 1
ATOM 705 C C . GLU A 1 91 ? 0.204 7.646 -1.237 1.00 90.56 91 GLU A C 1
ATOM 707 O O . GLU A 1 91 ? -0.950 7.730 -0.806 1.00 90.56 91 GLU A O 1
ATOM 712 N N . ILE A 1 92 ? 0.743 6.469 -1.571 1.00 91.88 92 ILE A N 1
ATOM 713 C CA . ILE A 1 92 ? 0.058 5.183 -1.404 1.00 91.88 92 ILE A CA 1
ATOM 714 C C . ILE A 1 92 ? -0.256 4.942 0.071 1.00 91.88 92 ILE A C 1
ATOM 716 O O . ILE A 1 92 ? -1.400 4.627 0.39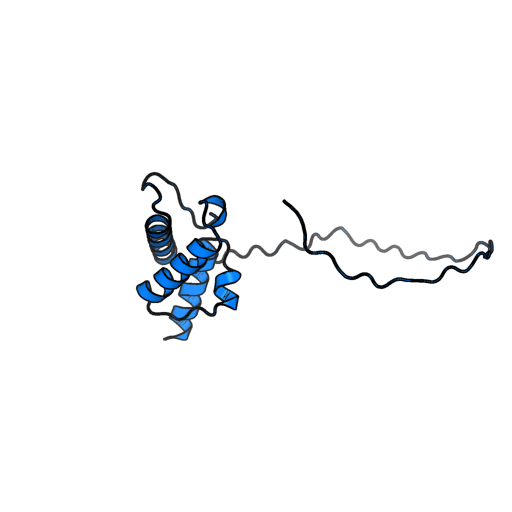3 1.00 91.88 92 ILE A O 1
ATOM 720 N N . VAL A 1 93 ? 0.722 5.105 0.967 1.00 91.12 93 VAL A N 1
ATOM 721 C CA . VAL A 1 93 ? 0.531 4.890 2.411 1.00 91.12 93 VAL A CA 1
ATOM 722 C C . VAL A 1 93 ? -0.531 5.835 2.966 1.00 91.12 93 VAL A C 1
ATOM 724 O O . VAL A 1 93 ? -1.449 5.370 3.635 1.00 91.12 93 VAL A O 1
ATOM 727 N N . MET A 1 94 ? -0.483 7.121 2.612 1.00 91.06 94 MET A N 1
ATOM 728 C CA . MET A 1 94 ? -1.504 8.089 3.027 1.00 91.06 94 MET A CA 1
ATOM 729 C C . MET A 1 94 ? -2.905 7.703 2.527 1.00 91.06 94 MET A C 1
ATOM 731 O O . MET A 1 94 ? -3.874 7.776 3.281 1.00 91.06 94 MET A O 1
ATOM 735 N N . GLY A 1 95 ? -3.022 7.239 1.277 1.00 92.44 95 GLY A N 1
ATOM 736 C CA . GLY A 1 95 ? -4.297 6.766 0.730 1.00 92.44 95 GLY A CA 1
ATOM 737 C C . GLY A 1 95 ? -4.824 5.503 1.419 1.00 92.44 95 GLY A C 1
ATOM 738 O O . GLY A 1 95 ? -6.032 5.351 1.585 1.00 92.44 95 GLY A O 1
ATOM 739 N N . LEU A 1 96 ? -3.934 4.604 1.846 1.00 92.38 96 LEU A N 1
ATOM 740 C CA . LEU A 1 96 ? 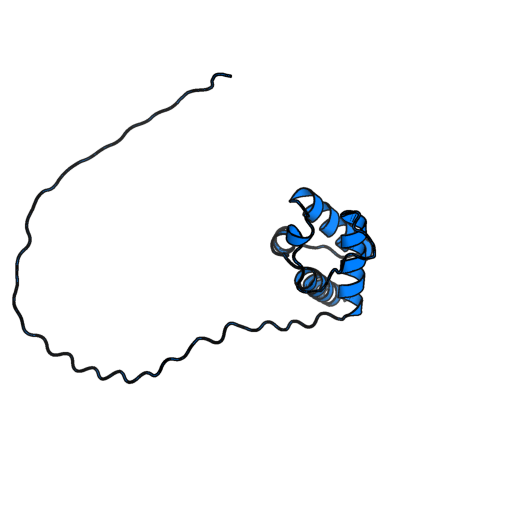-4.303 3.417 2.623 1.00 92.38 96 LEU A CA 1
ATOM 741 C C . LEU A 1 96 ? -4.786 3.793 4.031 1.00 92.38 96 LEU A C 1
ATOM 743 O O . LEU A 1 96 ? -5.798 3.266 4.488 1.00 92.38 96 LEU A O 1
ATOM 747 N N . GLU A 1 97 ? -4.108 4.719 4.706 1.00 91.62 97 GLU A N 1
ATOM 748 C CA . GLU A 1 97 ? -4.529 5.229 6.016 1.00 91.62 97 GLU A CA 1
ATOM 749 C C . GLU A 1 97 ? -5.914 5.879 5.966 1.00 91.62 97 GLU A C 1
ATOM 751 O O . GLU A 1 97 ? -6.757 5.592 6.818 1.00 91.62 97 GLU A O 1
ATOM 756 N N . GLU A 1 98 ? -6.173 6.703 4.946 1.00 91.44 98 GLU A N 1
ATOM 757 C CA . GLU A 1 98 ? -7.461 7.376 4.755 1.00 91.44 98 GLU A CA 1
ATOM 758 C C . GLU A 1 98 ? -8.589 6.386 4.419 1.00 91.44 98 GLU A C 1
ATOM 760 O O . GLU A 1 98 ? -9.662 6.456 5.019 1.00 91.44 98 GLU A O 1
ATOM 765 N N . GLU A 1 99 ? -8.352 5.427 3.516 1.00 90.88 99 GLU A N 1
ATOM 766 C CA . GLU A 1 99 ? -9.379 4.465 3.084 1.00 90.88 99 GLU A CA 1
ATOM 767 C C . GLU A 1 99 ? -9.770 3.480 4.197 1.00 90.88 99 GLU A C 1
ATOM 769 O O . GLU A 1 99 ? -10.941 3.118 4.342 1.00 90.88 99 GLU A O 1
ATOM 774 N N . PHE A 1 100 ? -8.799 3.026 4.994 1.00 90.25 100 PHE A N 1
ATOM 775 C CA . PHE A 1 100 ? -9.043 2.069 6.078 1.00 90.25 100 PHE A CA 1
ATOM 776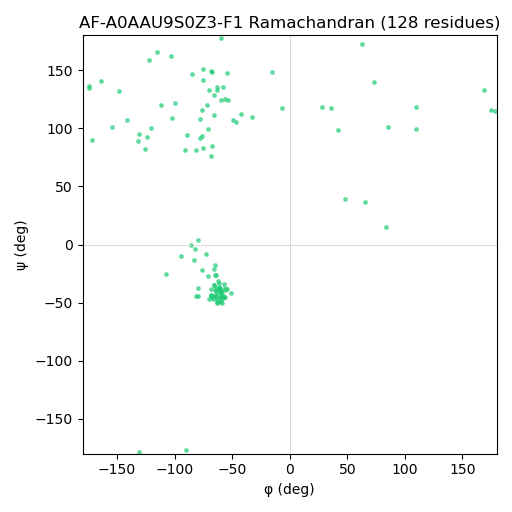 C C . PHE A 1 100 ? -9.269 2.736 7.442 1.00 90.25 100 PHE A C 1
ATOM 778 O O . PHE A 1 100 ? -9.694 2.057 8.379 1.00 90.25 100 PHE A O 1
ATOM 785 N N . GLY A 1 101 ? -9.027 4.045 7.560 1.00 89.75 101 GLY A N 1
ATOM 786 C CA . GLY A 1 101 ? -9.174 4.802 8.804 1.00 89.75 101 GLY A CA 1
ATOM 787 C C . GLY A 1 101 ? -8.192 4.367 9.895 1.00 89.75 101 GLY A C 1
ATOM 788 O O . GLY A 1 101 ? -8.564 4.313 11.067 1.00 89.75 101 GLY A O 1
ATOM 789 N N . ILE A 1 102 ? -6.965 4.009 9.512 1.00 89.44 102 ILE A N 1
ATOM 790 C CA . ILE A 1 102 ? -5.910 3.517 10.413 1.00 89.44 102 ILE A CA 1
ATOM 791 C C . ILE A 1 102 ? -4.720 4.483 10.448 1.00 89.44 102 ILE A C 1
ATOM 793 O O . ILE A 1 102 ? -4.590 5.342 9.584 1.00 89.44 102 ILE A O 1
ATOM 797 N N . GLN A 1 103 ? -3.827 4.318 11.426 1.00 88.38 103 GLN A N 1
ATOM 798 C CA . GLN A 1 103 ? -2.520 4.982 11.443 1.00 88.38 103 GLN A CA 1
ATOM 799 C C . GLN A 1 103 ? -1.406 3.959 11.263 1.00 88.38 103 GLN A C 1
ATOM 801 O O . GLN A 1 103 ? -1.247 3.050 12.081 1.00 88.38 103 GLN A O 1
ATOM 806 N N . MET A 1 104 ? -0.615 4.124 10.210 1.00 88.44 104 MET A N 1
ATOM 807 C CA . MET A 1 104 ? 0.561 3.319 9.931 1.00 88.44 104 MET A CA 1
ATOM 808 C C . MET A 1 104 ? 1.798 4.097 10.384 1.00 88.44 104 MET A C 1
ATOM 810 O O . MET A 1 104 ? 2.082 5.201 9.935 1.00 88.44 104 MET A O 1
ATOM 814 N N . ALA A 1 105 ? 2.587 3.519 11.291 1.00 90.06 105 ALA A N 1
ATOM 815 C CA . ALA A 1 105 ? 3.848 4.146 11.676 1.00 90.06 105 ALA A CA 1
ATOM 816 C C . ALA A 1 105 ? 4.793 4.226 10.464 1.00 90.06 105 ALA A C 1
ATOM 818 O O . ALA A 1 105 ? 4.985 3.229 9.765 1.00 90.06 105 ALA A O 1
ATOM 819 N N . GLU A 1 106 ? 5.450 5.369 10.263 1.00 87.12 106 GLU A N 1
ATOM 820 C CA . GLU A 1 106 ? 6.330 5.594 9.107 1.00 87.12 106 GLU A CA 1
ATOM 821 C C . GLU A 1 106 ? 7.448 4.539 8.996 1.00 87.12 106 GLU A C 1
ATOM 823 O O . GLU A 1 106 ? 7.741 4.037 7.914 1.00 87.12 106 GLU A O 1
ATOM 828 N N . GLU A 1 107 ? 8.005 4.095 10.128 1.00 88.62 107 GLU A N 1
ATOM 829 C CA . GLU A 1 107 ? 9.012 3.024 10.166 1.00 88.62 107 GLU A CA 1
ATOM 830 C C . GLU A 1 107 ? 8.478 1.685 9.623 1.00 88.62 107 GLU A C 1
ATOM 832 O O . GLU A 1 107 ? 9.229 0.887 9.059 1.00 88.62 107 GLU A O 1
ATOM 837 N N . ARG A 1 108 ? 7.182 1.407 9.819 1.00 88.31 108 ARG A N 1
ATOM 838 C CA . ARG A 1 108 ? 6.521 0.199 9.311 1.00 88.31 108 ARG A CA 1
ATOM 839 C C . ARG A 1 108 ? 6.186 0.371 7.842 1.00 88.31 108 ARG A C 1
ATOM 841 O O . ARG A 1 108 ? 6.506 -0.529 7.076 1.00 88.31 108 ARG A O 1
ATOM 848 N N . ALA A 1 109 ? 5.655 1.531 7.461 1.00 87.50 109 ALA A N 1
ATOM 849 C CA . ALA A 1 109 ? 5.335 1.893 6.084 1.00 87.50 109 ALA A CA 1
ATOM 850 C C . ALA A 1 109 ? 6.550 1.796 5.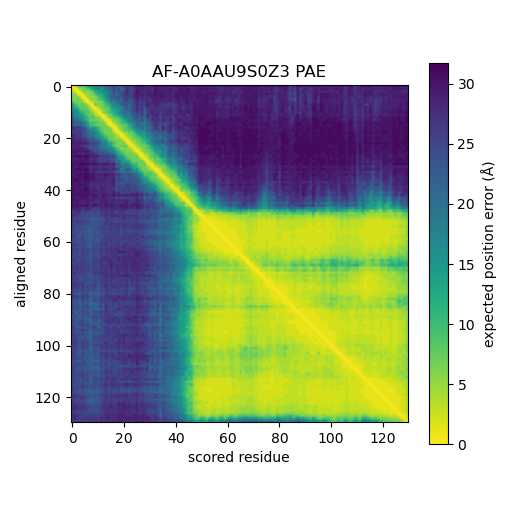146 1.00 87.50 109 ALA A C 1
ATOM 852 O O . ALA A 1 109 ? 6.470 1.159 4.100 1.00 87.50 109 ALA A O 1
ATOM 853 N N . GLN A 1 110 ? 7.712 2.314 5.558 1.00 86.69 110 GLN A N 1
ATOM 854 C CA . GLN A 1 110 ? 8.953 2.229 4.773 1.00 86.69 110 GLN A CA 1
ATOM 855 C C . GLN A 1 110 ? 9.487 0.796 4.608 1.00 86.69 110 GLN A C 1
ATOM 857 O O . GLN A 1 110 ? 10.273 0.525 3.700 1.00 86.69 110 GLN A O 1
ATOM 862 N N . LYS A 1 111 ? 9.094 -0.135 5.487 1.00 87.12 111 LYS A N 1
ATOM 863 C CA . LYS A 1 111 ? 9.478 -1.553 5.391 1.00 87.12 111 LYS A CA 1
ATOM 864 C C . LYS A 1 111 ? 8.581 -2.342 4.440 1.00 87.12 111 LYS A C 1
ATOM 866 O O . LYS A 1 111 ? 8.944 -3.465 4.088 1.00 87.12 111 LYS A O 1
ATOM 871 N N . ILE A 1 112 ? 7.440 -1.785 4.037 1.00 88.62 112 ILE A N 1
ATOM 872 C CA . ILE A 1 112 ? 6.510 -2.439 3.122 1.00 88.62 112 ILE A CA 1
ATOM 873 C C . ILE A 1 112 ? 7.068 -2.345 1.705 1.00 88.62 112 ILE A C 1
ATOM 875 O O . ILE A 1 112 ? 7.192 -1.264 1.136 1.00 88.62 112 ILE A O 1
ATOM 879 N N . ALA A 1 113 ? 7.382 -3.496 1.119 1.00 90.31 113 ALA A N 1
ATOM 880 C CA . ALA A 1 113 ? 7.861 -3.581 -0.254 1.00 90.31 113 ALA A CA 1
ATOM 881 C C . ALA A 1 113 ? 6.817 -4.171 -1.211 1.00 90.31 113 ALA A C 1
ATOM 883 O O . ALA A 1 113 ? 6.891 -3.901 -2.410 1.00 90.31 113 ALA A O 1
ATOM 884 N N . THR A 1 114 ? 5.880 -4.984 -0.708 1.00 92.25 114 THR A N 1
ATOM 885 C CA . THR A 1 114 ? 4.877 -5.702 -1.510 1.00 92.25 114 THR A CA 1
ATOM 886 C C . THR A 1 114 ? 3.442 -5.381 -1.103 1.00 92.25 114 THR A C 1
ATOM 888 O O . THR A 1 114 ? 3.166 -4.969 0.025 1.00 92.25 114 THR A O 1
ATOM 891 N N . VAL A 1 115 ? 2.511 -5.631 -2.027 1.00 92.00 115 VAL A N 1
ATOM 892 C CA . VAL A 1 115 ? 1.062 -5.488 -1.798 1.00 92.00 115 VAL A CA 1
ATOM 893 C C . VAL A 1 115 ? 0.582 -6.397 -0.660 1.00 92.00 115 VAL A C 1
ATOM 895 O O . VAL A 1 115 ? -0.234 -5.978 0.157 1.00 92.00 115 VAL A O 1
ATOM 898 N N . GLU A 1 116 ? 1.109 -7.620 -0.580 1.00 91.75 116 GLU A N 1
ATOM 899 C CA . GLU A 1 116 ? 0.811 -8.573 0.497 1.00 91.75 116 GLU A CA 1
ATOM 900 C C . GLU A 1 116 ? 1.175 -7.997 1.870 1.00 91.75 116 GLU A C 1
ATOM 902 O O . GLU A 1 116 ? 0.325 -7.929 2.754 1.00 91.75 116 GLU A O 1
ATOM 907 N N . GLN A 1 117 ? 2.395 -7.468 2.013 1.00 91.81 117 GLN A N 1
ATOM 908 C CA . GLN A 1 117 ? 2.867 -6.869 3.263 1.00 91.81 117 GLN A CA 1
ATOM 909 C C . GLN A 1 117 ? 2.019 -5.666 3.686 1.00 91.81 117 GLN A C 1
ATOM 911 O O . GLN A 1 117 ? 1.775 -5.475 4.877 1.00 91.81 117 GLN A O 1
ATOM 916 N N . ALA A 1 118 ? 1.558 -4.858 2.725 1.00 91.06 118 ALA A N 1
ATOM 917 C CA . ALA A 1 118 ? 0.654 -3.749 3.013 1.00 91.06 118 ALA A CA 1
ATOM 918 C C . ALA A 1 118 ? -0.678 -4.257 3.569 1.00 91.06 118 ALA A C 1
ATOM 920 O O . ALA A 1 118 ? -1.133 -3.786 4.610 1.00 91.06 118 ALA A O 1
ATOM 921 N N . ALA A 1 119 ? -1.283 -5.240 2.897 1.00 92.12 119 ALA A N 1
ATOM 922 C CA . ALA A 1 119 ? -2.557 -5.818 3.305 1.00 92.12 119 ALA A CA 1
ATOM 923 C C . ALA A 1 119 ? -2.477 -6.483 4.688 1.00 92.12 119 ALA A C 1
ATOM 925 O O . ALA A 1 119 ? -3.372 -6.297 5.510 1.00 92.12 119 ALA A O 1
ATOM 926 N N . GLU A 1 120 ? -1.395 -7.208 4.972 1.00 91.38 120 GLU A N 1
ATOM 927 C CA . GLU A 1 120 ? -1.151 -7.807 6.288 1.00 91.38 120 GLU A CA 1
ATOM 928 C C . GLU A 1 120 ? -1.080 -6.761 7.399 1.00 91.38 120 GLU A C 1
ATOM 930 O O . GLU A 1 120 ? -1.740 -6.908 8.428 1.00 91.38 120 GLU A O 1
ATOM 935 N N . LEU A 1 121 ? -0.304 -5.695 7.184 1.00 90.94 121 LEU A N 1
ATOM 936 C CA . LEU A 1 121 ? -0.125 -4.646 8.181 1.00 90.94 121 LEU A CA 1
ATOM 937 C C . LEU A 1 121 ? -1.434 -3.895 8.447 1.00 90.94 121 LEU A C 1
ATOM 939 O O . LEU A 1 121 ? -1.756 -3.598 9.595 1.00 90.94 121 LEU A O 1
ATOM 943 N N . ILE A 1 122 ? -2.221 -3.640 7.399 1.00 90.81 122 ILE A N 1
ATOM 944 C CA . ILE A 1 122 ? -3.565 -3.065 7.531 1.00 90.81 122 ILE A CA 1
ATOM 945 C C . ILE A 1 122 ? -4.434 -3.967 8.409 1.00 90.81 122 ILE A C 1
ATOM 947 O O . ILE A 1 122 ? -5.088 -3.491 9.334 1.00 90.81 122 ILE A O 1
ATOM 951 N N . GLU A 1 123 ? -4.424 -5.278 8.174 1.00 90.00 123 GLU A N 1
ATOM 952 C CA . GLU A 1 123 ? -5.209 -6.212 8.981 1.00 90.00 123 GLU A CA 1
ATOM 953 C C . GLU A 1 123 ? -4.762 -6.310 10.434 1.00 90.00 123 GLU A C 1
ATOM 955 O O . GLU A 1 123 ? -5.604 -6.530 11.306 1.00 90.00 123 GLU A O 1
ATOM 960 N N . GLU A 1 124 ? -3.464 -6.191 10.699 1.00 89.81 124 GLU A N 1
ATOM 961 C CA . GLU A 1 124 ? -2.918 -6.135 12.053 1.00 89.81 124 GLU A CA 1
ATOM 962 C C . GLU A 1 124 ? -3.431 -4.886 12.783 1.00 89.81 124 GLU A C 1
ATOM 964 O O . GLU A 1 124 ? -4.066 -5.003 13.832 1.00 89.81 124 GLU A O 1
ATOM 969 N N . LEU A 1 125 ? -3.314 -3.711 12.162 1.00 89.62 125 LEU A N 1
ATOM 970 C CA . LEU A 1 125 ? -3.776 -2.440 12.733 1.00 89.62 125 LEU A CA 1
ATOM 971 C C . LEU A 1 125 ? -5.301 -2.391 12.922 1.00 89.62 125 LEU A C 1
ATOM 973 O O . LEU A 1 125 ? -5.802 -1.903 13.939 1.00 89.62 125 LEU A O 1
ATOM 977 N N . MET A 1 126 ? -6.066 -2.964 11.988 1.00 87.44 126 MET A N 1
ATOM 978 C CA . MET A 1 126 ? -7.522 -3.102 12.126 1.00 87.44 126 MET A CA 1
ATOM 979 C C . MET A 1 126 ? -7.930 -4.034 13.278 1.00 87.44 126 MET A C 1
ATOM 981 O O . MET A 1 126 ? -9.045 -3.907 13.792 1.00 87.44 126 MET A O 1
ATOM 985 N N . LYS A 1 127 ? -7.078 -4.994 13.665 1.00 86.38 127 LYS A N 1
ATOM 986 C CA . LYS A 1 127 ? -7.314 -5.856 14.836 1.00 86.38 127 LYS A CA 1
ATOM 987 C C . LYS A 1 127 ? -6.957 -5.146 16.135 1.00 86.38 127 LYS A C 1
ATOM 989 O O . LYS A 1 127 ? -7.667 -5.341 17.109 1.00 86.38 127 LYS A O 1
ATOM 994 N N . GLU A 1 128 ? -5.901 -4.336 16.146 1.00 83.44 128 GLU A N 1
ATOM 995 C CA . GLU A 1 128 ? -5.471 -3.576 17.329 1.00 83.44 128 GLU A CA 1
ATOM 996 C C . GLU A 1 128 ? -6.425 -2.429 17.688 1.00 83.44 128 GLU A C 1
ATOM 998 O O . GLU A 1 128 ? -6.536 -2.055 18.853 1.00 83.44 128 GLU A O 1
ATOM 1003 N N . THR A 1 129 ? -7.143 -1.892 16.699 1.00 71.88 129 THR A N 1
ATOM 1004 C CA . THR A 1 129 ? -8.098 -0.784 16.886 1.00 71.88 129 THR A CA 1
ATOM 1005 C C . THR A 1 129 ? -9.503 -1.262 17.314 1.00 71.88 129 THR A C 1
ATOM 1007 O O . THR A 1 129 ? -10.408 -0.447 17.495 1.00 71.88 129 THR A O 1
ATOM 1010 N N . LYS A 1 130 ? -9.714 -2.577 17.468 1.00 55.38 130 LYS A N 1
ATOM 1011 C CA . LYS A 1 130 ? -10.974 -3.191 17.926 1.00 55.38 130 LYS A CA 1
ATOM 1012 C C . LYS A 1 130 ? -10.903 -3.631 19.380 1.00 55.38 130 LYS A C 1
ATOM 1014 O O . LYS A 1 130 ? -11.939 -3.459 20.061 1.00 55.38 130 LYS A O 1
#